Protein AF-A0A1F6URE2-F1 (afdb_monomer_lite)

pLDDT: mean 79.26, std 8.14, range [51.41, 93.94]

InterPro domains:
  IPR019099 Uncharacteris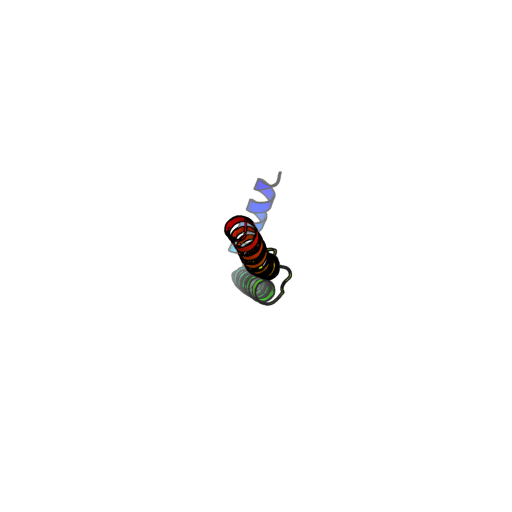ed protein family PGPGW, transmembrane [PF09656] (23-57)

Foldseek 3Di:
DVVVVVVVVVVVCVVDVVSVVVVVVVVVVVVVCCVVDCPPCVVVCVVVVVVVVVVVVVVVVVVVVVVVVVVVD

Radius of gyration: 26.56 Å; chains: 1; bounding box: 42×68×42 Å

Organism: NCBI:txid1801732

Structure (mmCIF, N/CA/C/O backbone):
data_AF-A0A1F6URE2-F1
#
_entry.id   AF-A0A1F6URE2-F1
#
loop_
_atom_site.group_PDB
_atom_site.id
_atom_site.type_symbol
_atom_site.label_atom_id
_atom_site.label_alt_id
_atom_site.label_comp_id
_atom_site.label_asym_id
_atom_site.label_entity_id
_atom_site.label_seq_id
_atom_site.pdbx_PDB_ins_code
_atom_site.Cartn_x
_atom_site.Cartn_y
_atom_site.Cartn_z
_atom_site.occupancy
_atom_site.B_iso_or_equiv
_atom_site.auth_seq_id
_atom_site.auth_comp_id
_atom_site.auth_asym_id
_atom_site.auth_atom_id
_atom_site.pdbx_PDB_model_num
ATOM 1 N N . MET A 1 1 ? 0.405 28.308 4.263 1.00 68.38 1 MET A N 1
ATOM 2 C CA . MET A 1 1 ? 0.622 28.348 2.796 1.00 68.38 1 MET A CA 1
ATOM 3 C C . MET A 1 1 ? -0.127 27.225 2.074 1.00 68.38 1 MET A C 1
ATOM 5 O O . MET A 1 1 ? -0.913 27.520 1.186 1.00 68.38 1 MET A O 1
ATOM 9 N N . PHE A 1 2 ? 0.025 25.964 2.496 1.00 76.94 2 PHE A N 1
ATOM 10 C CA . PHE A 1 2 ? -0.627 24.802 1.864 1.00 76.94 2 PHE A CA 1
ATOM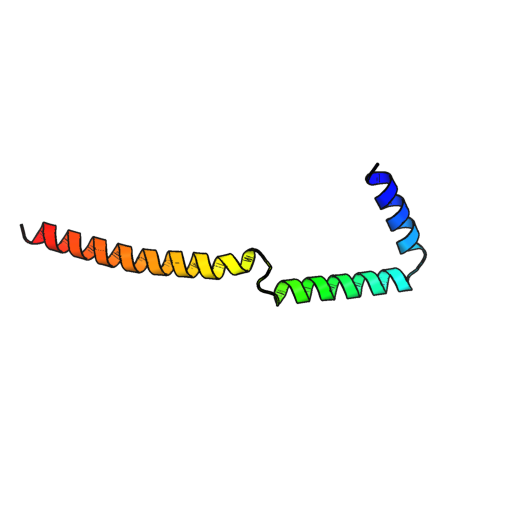 11 C C . PHE A 1 2 ? -2.170 24.811 1.910 1.00 76.94 2 PHE A C 1
ATOM 13 O O . PHE A 1 2 ? -2.837 24.442 0.949 1.00 76.94 2 PHE A O 1
ATOM 20 N N . THR A 1 3 ? -2.760 25.302 2.999 1.00 85.69 3 THR A N 1
ATOM 21 C CA . THR A 1 3 ? -4.220 25.355 3.193 1.00 85.69 3 THR A CA 1
ATOM 22 C C . THR A 1 3 ? -4.940 26.253 2.184 1.00 85.69 3 THR A C 1
ATOM 24 O O . THR A 1 3 ? -6.015 25.902 1.702 1.00 85.69 3 THR A O 1
ATOM 27 N N . ASN A 1 4 ? -4.333 27.380 1.808 1.00 83.75 4 ASN A N 1
ATOM 28 C CA . ASN A 1 4 ? -4.898 28.302 0.820 1.00 83.75 4 ASN A CA 1
ATOM 29 C C . ASN A 1 4 ? -4.886 27.687 -0.585 1.00 83.75 4 ASN A C 1
ATOM 31 O O . ASN A 1 4 ? -5.839 27.855 -1.341 1.00 83.75 4 ASN A O 1
ATOM 35 N N . LEU A 1 5 ? -3.848 26.908 -0.900 1.00 81.81 5 LEU A N 1
ATOM 36 C CA . LEU A 1 5 ? -3.729 26.191 -2.166 1.00 81.81 5 LEU A CA 1
ATOM 37 C C . LEU A 1 5 ? -4.816 25.114 -2.309 1.00 81.81 5 LEU A C 1
ATOM 39 O O . LEU A 1 5 ? -5.486 25.049 -3.337 1.00 81.81 5 LEU A O 1
ATOM 43 N N . LEU A 1 6 ? -5.061 24.329 -1.253 1.00 85.25 6 LEU A N 1
ATOM 44 C CA . LEU A 1 6 ? -6.153 23.347 -1.235 1.00 85.25 6 LEU A CA 1
ATOM 45 C C . LEU A 1 6 ? -7.525 24.003 -1.436 1.00 85.25 6 LEU A C 1
ATOM 47 O O . LEU A 1 6 ? -8.389 23.438 -2.108 1.00 85.25 6 LEU A O 1
ATOM 51 N N . LYS A 1 7 ? -7.724 25.203 -0.880 1.00 84.56 7 LYS A N 1
ATOM 52 C CA . LYS A 1 7 ? -8.978 25.953 -0.999 1.00 84.56 7 LYS A CA 1
ATOM 53 C C . LYS A 1 7 ? -9.242 26.380 -2.447 1.00 84.56 7 LYS A C 1
ATOM 55 O O . LYS A 1 7 ? -10.330 26.128 -2.955 1.00 84.56 7 LYS A O 1
ATOM 60 N N . ILE A 1 8 ? -8.222 26.910 -3.128 1.00 85.25 8 ILE A N 1
ATOM 61 C CA . ILE A 1 8 ? -8.284 27.298 -4.549 1.00 85.25 8 ILE A CA 1
ATOM 62 C C . ILE A 1 8 ? -8.604 26.085 -5.431 1.00 85.25 8 ILE A C 1
ATOM 64 O O . ILE A 1 8 ? -9.494 26.147 -6.278 1.00 85.25 8 ILE A O 1
ATOM 68 N N . ILE A 1 9 ? -7.924 24.958 -5.199 1.00 84.12 9 ILE A N 1
ATOM 69 C CA . ILE A 1 9 ? -8.156 23.715 -5.950 1.00 84.12 9 ILE A CA 1
ATOM 70 C C . ILE A 1 9 ? -9.596 23.228 -5.753 1.00 84.12 9 ILE A C 1
ATOM 72 O O . ILE A 1 9 ? -10.273 22.874 -6.721 1.00 84.12 9 ILE A O 1
ATOM 76 N N . LYS A 1 10 ? -10.087 23.232 -4.509 1.00 81.00 10 LYS A N 1
ATOM 77 C CA . LYS A 1 10 ? -11.447 22.792 -4.178 1.00 81.00 10 LYS A CA 1
ATOM 78 C C . LYS A 1 10 ? -12.506 23.653 -4.867 1.00 81.00 10 LYS A C 1
ATOM 80 O O . LYS A 1 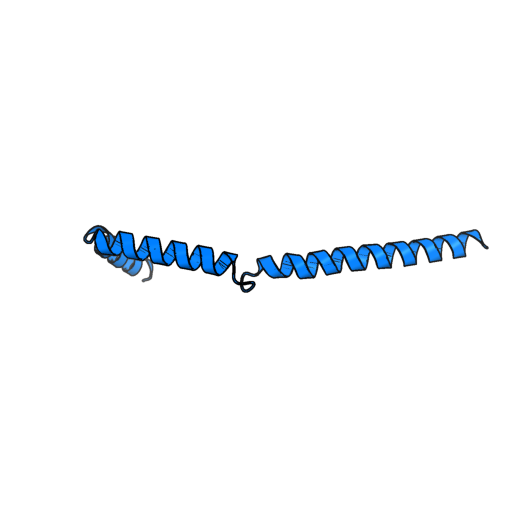10 ? -13.461 23.106 -5.416 1.00 81.00 10 LYS A O 1
ATOM 85 N N . GLU A 1 11 ? -12.324 24.969 -4.863 1.00 81.44 11 GLU A N 1
ATOM 86 C CA . GLU A 1 11 ? -13.230 25.927 -5.504 1.00 81.44 11 GLU A CA 1
ATOM 87 C C . GLU A 1 11 ? -13.252 25.757 -7.031 1.00 81.44 11 GLU A C 1
ATOM 89 O O . GLU A 1 11 ? -14.316 25.716 -7.654 1.00 81.44 11 GLU A O 1
ATOM 94 N N . TYR A 1 12 ? -12.081 25.533 -7.629 1.00 77.94 12 TYR A N 1
ATOM 95 C CA . TYR A 1 12 ? -11.935 25.319 -9.067 1.00 77.94 12 TYR A CA 1
ATOM 96 C C . TYR A 1 12 ? -12.542 23.987 -9.543 1.00 77.94 12 TYR A C 1
ATOM 98 O O . TYR A 1 12 ? -13.232 23.940 -10.564 1.00 77.94 12 TYR A O 1
ATOM 106 N N . ILE A 1 13 ? -12.336 22.899 -8.789 1.00 76.25 13 ILE A N 1
ATOM 107 C CA . ILE A 1 13 ? -12.908 21.574 -9.094 1.00 76.25 13 ILE A CA 1
ATOM 108 C C . ILE A 1 13 ? -14.435 21.581 -8.936 1.00 76.25 13 ILE A C 1
ATOM 110 O O . ILE A 1 13 ? -15.133 20.917 -9.707 1.00 76.25 13 ILE A O 1
ATOM 114 N N . HIS A 1 14 ? -14.970 22.325 -7.963 1.00 74.88 14 HIS A N 1
ATOM 115 C CA . HIS A 1 14 ? -16.413 22.400 -7.724 1.00 74.88 14 HIS A CA 1
ATOM 116 C C . HIS A 1 14 ? -17.166 23.054 -8.892 1.00 74.88 14 HIS A C 1
ATOM 118 O O . HIS A 1 14 ? -18.238 22.589 -9.270 1.00 74.88 14 HIS A O 1
ATOM 124 N N . ASN A 1 15 ? -16.572 24.070 -9.521 1.00 76.31 15 ASN A N 1
ATOM 125 C CA . ASN A 1 15 ? -17.216 24.854 -10.577 1.00 76.31 15 ASN A CA 1
ATOM 126 C C . ASN A 1 15 ? -17.211 24.168 -11.968 1.00 76.31 15 ASN A C 1
ATOM 128 O O . ASN A 1 15 ? -17.773 24.677 -12.937 1.00 76.31 15 ASN A O 1
ATOM 132 N N . ARG A 1 16 ? -16.556 23.004 -12.115 1.00 77.06 16 ARG A N 1
ATOM 133 C CA . ARG A 1 16 ? -16.409 22.294 -13.401 1.00 77.06 16 ARG A CA 1
ATOM 134 C C . ARG A 1 16 ? -16.712 20.793 -13.238 1.00 77.06 16 ARG A C 1
ATOM 136 O O . ARG A 1 16 ? -15.794 20.000 -13.012 1.00 77.06 16 ARG A O 1
ATOM 143 N N . PRO A 1 17 ? -17.962 20.336 -13.455 1.00 76.12 17 PRO A N 1
ATOM 144 C CA . PRO A 1 17 ? -18.341 18.930 -13.254 1.00 76.12 17 PRO A CA 1
ATOM 145 C C . PRO A 1 17 ? -17.563 17.943 -14.147 1.00 76.12 17 PRO A C 1
ATOM 147 O O . PRO A 1 17 ? -17.305 16.808 -13.744 1.00 76.12 17 PRO A O 1
ATOM 150 N N . LYS A 1 18 ? -17.112 18.382 -15.332 1.00 80.00 18 LYS A N 1
ATOM 151 C CA . LYS A 1 18 ? -16.251 17.590 -16.232 1.00 80.00 18 LYS A CA 1
ATOM 152 C C . LYS A 1 18 ? -14.872 17.299 -15.622 1.00 80.00 18 LYS A C 1
ATOM 154 O O . LYS A 1 18 ? -14.365 16.191 -15.767 1.00 80.00 18 LYS A O 1
ATOM 159 N N . VAL A 1 19 ? -14.299 18.264 -14.897 1.00 82.31 19 VAL A N 1
ATOM 160 C CA . VAL A 1 19 ? -12.989 18.130 -14.236 1.00 82.31 19 VAL A CA 1
ATOM 161 C C . VAL A 1 19 ? -13.093 17.160 -13.064 1.00 82.31 19 VAL A C 1
ATOM 163 O O . VAL A 1 19 ? -12.267 16.261 -12.947 1.00 82.31 19 VAL A O 1
ATOM 166 N N . LYS A 1 20 ? -14.163 17.251 -12.261 1.00 81.81 20 LYS A N 1
ATOM 167 C CA . LYS A 1 20 ? -14.435 16.300 -11.169 1.00 81.81 20 LYS A CA 1
ATOM 168 C C . LYS A 1 20 ? -14.494 14.851 -11.668 1.00 81.81 20 LYS A C 1
ATOM 170 O O . LYS A 1 20 ? -13.921 13.962 -11.041 1.00 81.81 20 LYS A O 1
ATOM 175 N N . LYS A 1 21 ? -15.156 14.618 -12.807 1.00 86.12 21 LYS A N 1
ATOM 176 C CA . LYS A 1 21 ? -15.250 13.283 -13.416 1.00 86.12 21 LYS A CA 1
ATOM 177 C C . LYS A 1 21 ? -13.887 12.787 -13.912 1.00 86.12 21 LYS A C 1
ATOM 179 O O . LYS A 1 21 ? -13.536 11.646 -13.634 1.00 86.12 21 LYS A O 1
ATOM 184 N N . GLY A 1 22 ? -13.103 13.647 -14.568 1.00 90.62 22 GLY A N 1
ATOM 185 C CA . GLY A 1 22 ? -11.740 13.321 -15.007 1.00 90.62 22 GLY A CA 1
ATOM 186 C C . GLY A 1 22 ? -10.811 12.957 -13.847 1.00 90.62 22 GLY A C 1
ATOM 187 O O . GLY A 1 22 ? -10.177 11.908 -13.880 1.00 90.62 22 GLY A O 1
ATOM 188 N N . VAL A 1 23 ? -10.802 13.765 -12.782 1.00 88.94 23 VAL A N 1
ATOM 189 C CA . VAL A 1 23 ? -10.010 13.502 -11.566 1.00 88.94 23 VAL A CA 1
ATOM 190 C C . VAL A 1 23 ? -10.403 12.170 -10.927 1.00 88.94 23 VAL A C 1
ATOM 192 O O . VAL A 1 23 ? -9.525 11.401 -10.552 1.00 88.94 23 VAL A O 1
ATOM 195 N N . GLY A 1 24 ? -11.702 11.859 -10.852 1.00 88.62 24 GLY A N 1
ATOM 196 C CA . GLY A 1 24 ? -12.174 10.575 -10.327 1.00 88.62 24 GLY A CA 1
ATOM 197 C C . GLY A 1 24 ? -11.677 9.375 -11.138 1.00 88.62 24 GLY A C 1
ATOM 198 O O . GLY A 1 24 ? -11.203 8.403 -10.560 1.00 88.62 24 GLY A O 1
ATOM 199 N N . ILE A 1 25 ? -11.722 9.459 -12.470 1.00 93.94 25 ILE A N 1
ATOM 200 C CA . ILE A 1 25 ? -11.226 8.398 -13.362 1.00 93.94 25 ILE A CA 1
ATOM 201 C C . ILE A 1 25 ? -9.717 8.205 -13.185 1.00 93.94 25 ILE A C 1
ATOM 203 O O . ILE A 1 25 ? -9.260 7.078 -13.027 1.00 93.94 25 ILE A O 1
ATOM 207 N N . ILE A 1 26 ? -8.950 9.298 -13.158 1.00 91.62 26 ILE A N 1
ATOM 208 C CA . ILE A 1 26 ? -7.496 9.259 -12.954 1.00 91.62 26 ILE A CA 1
ATOM 209 C C . ILE A 1 26 ? -7.164 8.626 -11.597 1.00 91.62 26 ILE A C 1
ATOM 211 O O . ILE A 1 26 ? -6.273 7.787 -11.514 1.00 91.62 26 ILE A O 1
ATOM 215 N N . LEU A 1 27 ? -7.912 8.967 -10.545 1.00 89.62 27 LEU A N 1
ATOM 216 C CA . LEU A 1 27 ? -7.706 8.419 -9.205 1.00 89.62 27 LEU A CA 1
ATOM 217 C C . LEU A 1 27 ? -8.008 6.913 -9.137 1.00 89.62 27 LEU A C 1
ATOM 219 O O . LEU A 1 27 ? -7.260 6.169 -8.507 1.00 89.62 27 LEU A O 1
ATOM 223 N N . ILE A 1 28 ? -9.060 6.456 -9.825 1.00 92.00 28 ILE A N 1
ATOM 224 C CA . ILE A 1 28 ? -9.387 5.027 -9.953 1.00 92.00 28 ILE A CA 1
ATOM 225 C C . ILE A 1 28 ? -8.288 4.292 -10.726 1.00 92.00 28 ILE A C 1
ATOM 227 O O . ILE A 1 28 ? -7.848 3.232 -10.288 1.00 92.00 28 ILE A O 1
ATOM 231 N N . LEU A 1 29 ? -7.810 4.854 -11.840 1.00 92.25 29 LEU A N 1
ATOM 232 C CA . LEU A 1 29 ? -6.729 4.261 -12.632 1.00 92.25 29 LEU A CA 1
ATOM 233 C C . LEU A 1 29 ? -5.425 4.167 -11.839 1.00 92.25 29 LEU A C 1
ATOM 235 O O . LEU A 1 29 ? -4.766 3.136 -11.899 1.00 92.25 29 LEU A O 1
ATOM 239 N N . ILE A 1 30 ? -5.078 5.195 -11.061 1.00 88.12 30 ILE A N 1
ATOM 240 C CA . ILE A 1 30 ? -3.920 5.165 -10.158 1.00 88.12 30 ILE A CA 1
ATOM 241 C C . ILE A 1 30 ? -4.111 4.096 -9.078 1.00 88.12 30 ILE A C 1
ATOM 243 O O . ILE A 1 30 ? -3.185 3.335 -8.814 1.00 88.12 30 ILE A O 1
ATOM 247 N N . GLY A 1 31 ? -5.303 3.997 -8.481 1.00 82.62 31 GLY A N 1
ATOM 248 C CA . GLY A 1 31 ? -5.611 2.973 -7.478 1.00 82.62 31 GLY A CA 1
ATOM 249 C C . GLY A 1 31 ? -5.513 1.547 -8.029 1.00 82.62 31 GLY A C 1
ATOM 250 O O . GLY A 1 31 ? -4.935 0.674 -7.387 1.00 82.62 31 GLY A O 1
ATOM 251 N N . LEU A 1 32 ? -6.012 1.316 -9.246 1.00 86.56 32 LEU A N 1
ATOM 252 C CA . LEU A 1 32 ? -5.896 0.030 -9.940 1.00 86.56 32 LEU A CA 1
ATOM 253 C C . LEU A 1 32 ? -4.453 -0.266 -10.357 1.00 86.56 32 LEU A C 1
ATOM 255 O O . LEU A 1 32 ? -3.967 -1.375 -10.145 1.00 86.56 32 LEU A O 1
ATOM 259 N N . ALA A 1 33 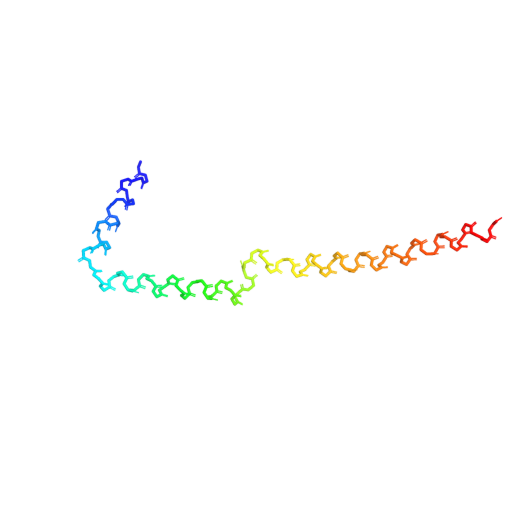? -3.740 0.723 -10.896 1.00 83.19 33 ALA A N 1
ATOM 260 C CA . ALA A 1 33 ? -2.331 0.585 -11.241 1.00 83.19 33 ALA A CA 1
ATOM 261 C C . ALA A 1 33 ? -1.490 0.263 -10.000 1.00 83.19 33 ALA A C 1
ATOM 263 O O . ALA A 1 33 ? -0.615 -0.590 -10.077 1.00 83.19 33 ALA A O 1
ATOM 264 N N . ALA A 1 34 ? -1.789 0.862 -8.845 1.00 77.50 34 ALA A N 1
ATOM 265 C CA . ALA A 1 34 ? -1.130 0.562 -7.575 1.00 77.50 34 ALA A CA 1
ATOM 266 C C . ALA A 1 34 ? -1.439 -0.851 -7.048 1.00 77.50 34 ALA A C 1
ATOM 268 O O . ALA A 1 34 ? -0.615 -1.432 -6.347 1.00 77.50 34 ALA A O 1
ATOM 269 N N . LEU A 1 35 ? -2.602 -1.418 -7.385 1.00 77.88 35 LEU A N 1
ATOM 270 C CA . LEU A 1 35 ? -2.954 -2.792 -7.020 1.00 77.88 35 LEU A CA 1
ATOM 271 C C . LEU A 1 35 ? -2.210 -3.823 -7.882 1.00 77.88 35 LEU A C 1
ATOM 273 O O . LEU A 1 35 ? -1.854 -4.894 -7.401 1.00 77.88 35 LEU A O 1
ATOM 277 N N . 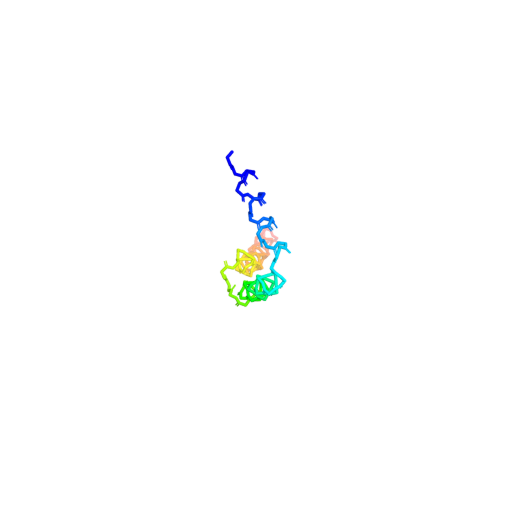ILE A 1 36 ? -1.991 -3.499 -9.158 1.00 77.25 36 ILE A N 1
ATOM 278 C CA . ILE A 1 36 ? -1.395 -4.406 -10.148 1.00 77.25 36 ILE A CA 1
ATOM 279 C C . ILE A 1 36 ? 0.132 -4.273 -10.183 1.00 77.25 36 ILE A C 1
ATOM 281 O O . ILE A 1 36 ? 0.837 -5.239 -10.471 1.00 77.25 36 ILE A O 1
ATOM 285 N N . THR A 1 37 ? 0.669 -3.090 -9.887 1.00 73.56 37 THR A N 1
ATOM 286 C CA . THR A 1 37 ? 2.115 -2.895 -9.830 1.00 73.56 37 THR A CA 1
ATOM 287 C C . THR A 1 37 ? 2.644 -3.343 -8.464 1.00 73.56 37 THR A C 1
ATOM 289 O O . THR A 1 37 ? 2.211 -2.823 -7.435 1.00 73.56 37 THR A O 1
ATOM 292 N N . PRO A 1 38 ? 3.648 -4.239 -8.411 1.00 65.50 38 PRO A N 1
ATOM 293 C CA . PRO A 1 38 ? 4.292 -4.655 -7.160 1.00 65.50 38 PRO A CA 1
ATOM 294 C C . PRO A 1 38 ? 5.123 -3.529 -6.505 1.00 65.50 38 PRO A C 1
ATOM 296 O O . PRO A 1 38 ? 5.915 -3.778 -5.603 1.00 65.50 38 PRO A O 1
ATOM 299 N N . PHE A 1 39 ? 4.944 -2.279 -6.948 1.00 59.81 39 PHE A N 1
ATOM 300 C CA . PHE A 1 39 ? 5.561 -1.072 -6.401 1.00 59.81 39 PHE A CA 1
ATOM 301 C C . PHE A 1 39 ? 4.847 -0.534 -5.155 1.00 59.81 39 PHE A C 1
ATOM 303 O O . PHE A 1 39 ? 5.239 0.498 -4.612 1.00 59.81 39 PHE A O 1
ATOM 310 N N . THR A 1 40 ? 3.808 -1.216 -4.673 1.00 64.94 40 THR A N 1
ATOM 311 C CA . THR A 1 40 ? 3.288 -0.967 -3.332 1.00 64.94 40 THR A CA 1
ATOM 312 C C . THR A 1 40 ? 4.143 -1.721 -2.308 1.00 64.94 40 THR A C 1
ATOM 314 O O . THR A 1 40 ? 4.416 -2.909 -2.491 1.00 64.94 40 THR A O 1
ATOM 317 N N . PRO A 1 41 ? 4.538 -1.091 -1.184 1.00 62.31 41 PRO A N 1
ATOM 318 C CA . PRO A 1 41 ? 5.323 -1.748 -0.129 1.00 62.31 41 PRO A CA 1
ATOM 319 C C . PRO A 1 41 ? 4.627 -2.992 0.458 1.00 62.31 41 PRO A C 1
ATOM 321 O O . PRO A 1 41 ? 5.264 -3.797 1.131 1.00 62.31 41 PRO A O 1
ATOM 324 N N . GLY A 1 42 ? 3.338 -3.197 0.158 1.00 64.00 42 GLY A N 1
ATOM 325 C CA . GLY A 1 42 ? 2.608 -4.427 0.449 1.00 64.00 42 GLY A CA 1
ATOM 326 C C . GLY A 1 42 ? 3.118 -5.657 -0.310 1.00 64.00 42 GLY A C 1
ATOM 327 O O . GLY A 1 42 ? 3.036 -6.752 0.230 1.00 64.00 42 GLY A O 1
ATOM 328 N N . SER A 1 43 ? 3.724 -5.523 -1.496 1.00 69.25 43 SER A N 1
ATOM 329 C CA . SER A 1 43 ? 4.294 -6.674 -2.218 1.00 69.25 43 SER A CA 1
ATOM 330 C C . SER A 1 43 ? 5.551 -7.239 -1.540 1.00 69.25 43 SER A C 1
ATOM 332 O O . SER A 1 43 ? 5.899 -8.400 -1.757 1.00 69.25 43 SER A O 1
ATOM 334 N N . TRP A 1 44 ? 6.200 -6.468 -0.657 1.00 72.62 44 TRP A N 1
ATOM 335 C CA . TRP A 1 44 ? 7.259 -6.976 0.220 1.00 72.62 44 TRP A CA 1
ATOM 336 C C . TRP A 1 44 ? 6.700 -7.984 1.234 1.00 72.62 44 TRP A C 1
ATOM 338 O O . TRP A 1 44 ? 7.394 -8.924 1.604 1.00 72.62 44 TRP A O 1
ATOM 348 N N . LEU A 1 45 ? 5.422 -7.901 1.624 1.00 76.44 45 LEU A N 1
ATOM 349 C CA . LEU A 1 45 ? 4.825 -8.901 2.522 1.00 76.44 45 LEU A CA 1
ATOM 350 C C . LEU A 1 45 ? 4.893 -10.317 1.948 1.00 76.44 45 LEU A C 1
ATOM 352 O O . LEU A 1 45 ? 4.999 -11.263 2.720 1.00 76.44 45 LEU A O 1
ATOM 356 N N . VAL A 1 46 ? 4.885 -10.478 0.622 1.00 80.50 46 VAL A N 1
ATOM 357 C CA . VAL A 1 46 ? 5.092 -11.788 -0.009 1.00 80.50 46 VAL A CA 1
ATOM 358 C C . VAL A 1 46 ? 6.522 -12.273 0.231 1.00 80.50 46 VAL A C 1
ATOM 360 O O . VAL A 1 46 ? 6.706 -13.401 0.676 1.00 80.50 46 VAL A O 1
ATOM 363 N N . PHE A 1 47 ? 7.527 -11.418 0.024 1.00 81.00 47 PHE A N 1
ATOM 364 C CA . PHE A 1 47 ? 8.932 -11.752 0.282 1.00 81.00 47 PHE A CA 1
ATOM 365 C C . PHE A 1 47 ? 9.199 -12.041 1.766 1.00 81.00 47 PHE A C 1
ATOM 367 O O . PHE A 1 47 ? 9.751 -13.087 2.088 1.00 81.00 47 PHE A O 1
ATOM 374 N N . ILE A 1 48 ? 8.729 -11.178 2.671 1.00 83.44 48 ILE A N 1
ATOM 375 C CA . ILE A 1 48 ? 8.845 -11.361 4.128 1.00 83.44 48 ILE A CA 1
ATOM 376 C C . ILE A 1 48 ? 8.054 -12.582 4.602 1.00 83.44 48 ILE A C 1
ATOM 378 O O . ILE A 1 48 ? 8.508 -13.311 5.479 1.00 83.44 48 ILE A O 1
ATOM 382 N N . GLY A 1 49 ? 6.877 -12.836 4.030 1.00 83.88 49 GLY A N 1
ATOM 383 C CA . GLY A 1 49 ? 6.060 -14.005 4.342 1.00 83.88 49 GLY A CA 1
ATOM 384 C C . GLY A 1 49 ? 6.739 -15.310 3.931 1.00 83.88 49 GLY A C 1
ATOM 385 O O . GLY A 1 49 ? 6.789 -16.250 4.726 1.00 83.88 49 GLY A O 1
ATOM 386 N N . LEU A 1 50 ? 7.317 -15.358 2.728 1.00 86.81 50 LEU A N 1
ATOM 387 C CA . LEU A 1 50 ? 8.122 -16.489 2.258 1.00 86.81 50 LEU A CA 1
ATOM 388 C C . LEU A 1 50 ? 9.403 -16.669 3.080 1.00 86.81 50 LEU A C 1
ATOM 390 O O . LEU A 1 50 ? 9.753 -17.802 3.407 1.00 86.81 50 LEU A O 1
ATOM 394 N N . GLU A 1 51 ? 10.069 -15.582 3.466 1.00 84.56 51 GLU A N 1
ATOM 395 C CA . GLU A 1 51 ? 11.258 -15.617 4.320 1.00 84.56 51 GLU A CA 1
ATOM 396 C C . GLU A 1 51 ? 10.924 -16.123 5.733 1.00 84.56 51 GLU A C 1
ATOM 398 O O . GLU A 1 51 ? 11.606 -17.005 6.251 1.00 84.56 51 GLU A O 1
ATOM 403 N N . LEU A 1 52 ? 9.818 -15.672 6.333 1.00 87.69 52 LEU A N 1
ATOM 404 C CA . LEU A 1 52 ? 9.329 -16.160 7.629 1.00 87.69 52 LEU A CA 1
ATOM 405 C C . LEU A 1 52 ? 8.924 -17.640 7.588 1.00 87.69 52 LEU A C 1
ATOM 407 O O . LEU A 1 52 ? 9.219 -18.383 8.529 1.00 87.69 52 LEU A O 1
ATOM 411 N N . LEU A 1 53 ? 8.256 -18.084 6.519 1.00 85.31 53 LEU A N 1
ATOM 412 C CA . LEU A 1 53 ? 7.916 -19.496 6.322 1.00 85.31 53 LEU A CA 1
ATOM 413 C C . LEU A 1 53 ? 9.184 -20.342 6.152 1.00 85.31 53 LEU A C 1
ATOM 415 O O . LEU A 1 53 ? 9.339 -21.341 6.858 1.00 85.31 53 LEU A O 1
ATOM 419 N N . GLY A 1 54 ? 10.115 -19.909 5.298 1.00 83.75 54 GLY A N 1
ATOM 420 C CA . GLY A 1 54 ? 11.406 -20.564 5.080 1.00 83.75 54 GLY A CA 1
ATOM 421 C C . GLY A 1 54 ? 12.240 -20.671 6.359 1.00 83.75 54 GLY A C 1
ATOM 422 O O . GLY A 1 54 ? 12.713 -21.757 6.701 1.00 83.75 54 GLY A O 1
ATOM 423 N N . LEU A 1 55 ? 12.348 -19.581 7.124 1.00 82.75 55 LEU A N 1
ATOM 424 C CA . LEU A 1 55 ? 13.055 -19.552 8.406 1.00 82.75 55 LEU A CA 1
ATOM 425 C C . LEU A 1 55 ? 12.403 -20.465 9.445 1.00 82.75 55 LEU A C 1
ATOM 427 O O . LEU A 1 55 ? 13.121 -21.176 10.147 1.00 82.75 55 LEU A O 1
ATOM 431 N N . ARG A 1 56 ? 11.065 -20.511 9.547 1.00 80.19 56 ARG A N 1
ATOM 432 C CA . ARG A 1 56 ? 10.399 -21.450 10.468 1.00 80.19 56 ARG A CA 1
ATOM 433 C C . ARG A 1 56 ? 10.765 -22.895 10.156 1.00 80.19 56 ARG A C 1
ATOM 435 O O . ARG A 1 56 ? 11.091 -23.633 11.080 1.00 80.19 56 ARG A O 1
ATOM 442 N N . ILE A 1 57 ? 10.722 -23.294 8.889 1.00 81.25 57 ILE A N 1
ATOM 443 C CA . ILE A 1 57 ? 11.007 -24.675 8.475 1.00 81.25 57 ILE A CA 1
ATOM 444 C C . ILE A 1 57 ? 12.449 -25.044 8.853 1.00 81.25 57 ILE A C 1
ATOM 446 O O . ILE A 1 57 ? 12.684 -26.050 9.525 1.00 81.25 57 ILE A O 1
ATOM 450 N N . LEU A 1 58 ? 13.397 -24.160 8.537 1.00 80.06 58 LEU A N 1
ATOM 451 C CA . LEU A 1 58 ? 14.820 -24.353 8.819 1.00 80.06 58 LEU A CA 1
ATOM 452 C C . LEU A 1 58 ? 15.130 -24.380 10.329 1.00 80.06 58 LEU A C 1
ATOM 454 O O . LEU A 1 58 ? 15.953 -25.174 10.795 1.00 80.06 58 LEU A O 1
ATOM 458 N N . LEU A 1 59 ? 14.441 -23.550 11.119 1.00 80.56 59 LEU A N 1
ATOM 459 C CA . LEU A 1 59 ? 14.551 -23.530 12.580 1.00 80.56 59 LEU A CA 1
ATOM 460 C C . LEU A 1 59 ? 13.969 -24.798 13.224 1.00 80.56 59 LEU A C 1
ATOM 462 O O . LEU A 1 59 ? 14.584 -25.341 14.145 1.00 80.56 59 LEU A O 1
ATOM 466 N N . PHE A 1 60 ? 12.827 -25.302 12.744 1.00 78.56 60 PHE A N 1
ATOM 467 C CA . PHE A 1 60 ? 12.231 -26.550 13.237 1.00 78.56 60 PHE A CA 1
ATOM 468 C C . PHE A 1 60 ? 13.138 -27.760 12.985 1.00 78.56 60 PHE A C 1
ATOM 470 O O . PHE A 1 60 ? 13.322 -28.582 13.891 1.00 78.56 60 PHE A O 1
ATOM 477 N N . ASP A 1 61 ? 13.754 -27.851 11.804 1.00 77.94 61 ASP A N 1
ATOM 478 C CA . ASP A 1 61 ? 14.714 -28.917 11.501 1.00 77.94 61 ASP A CA 1
ATOM 479 C C . ASP A 1 61 ? 15.950 -28.846 12.402 1.00 77.94 61 ASP A C 1
ATOM 481 O O . ASP A 1 61 ? 16.378 -29.860 12.973 1.00 77.94 61 ASP A O 1
ATOM 485 N N . LYS A 1 62 ? 16.481 -27.638 12.627 1.00 78.25 62 LYS A N 1
ATOM 486 C CA . LYS A 1 62 ? 17.623 -27.445 13.525 1.00 78.25 62 LYS A CA 1
ATOM 487 C C . LYS A 1 62 ? 17.266 -27.847 14.958 1.00 78.25 62 LYS A C 1
ATOM 489 O O . LYS A 1 62 ? 17.991 -28.632 15.565 1.00 78.25 62 LYS A O 1
ATOM 494 N N . LEU A 1 63 ? 16.128 -27.412 15.496 1.00 80.19 63 LEU A N 1
ATOM 495 C CA . LEU A 1 63 ? 15.686 -27.783 16.849 1.00 80.19 63 LEU A CA 1
ATOM 496 C C . LEU A 1 63 ? 15.481 -29.299 17.011 1.00 80.19 63 LEU A C 1
ATOM 498 O O . LEU A 1 63 ? 15.885 -29.880 18.025 1.00 80.19 63 LEU A O 1
ATOM 502 N N . LYS A 1 64 ? 14.914 -29.969 16.001 1.00 75.69 64 LYS A N 1
ATOM 503 C CA . LYS A 1 64 ? 14.729 -31.429 16.000 1.00 75.69 64 LYS A CA 1
ATOM 504 C C . LYS A 1 64 ? 16.066 -32.176 16.039 1.00 75.69 64 LYS A C 1
ATOM 506 O O . LYS A 1 64 ? 16.180 -33.179 16.752 1.00 75.69 64 LYS A O 1
ATOM 511 N N . PHE A 1 65 ? 17.078 -31.682 15.326 1.00 76.44 65 PHE A N 1
ATOM 512 C CA . PHE A 1 65 ? 18.428 -32.246 15.357 1.00 76.44 65 PHE A CA 1
ATOM 513 C C . PHE A 1 65 ? 19.070 -32.131 16.748 1.00 76.44 65 PHE A C 1
ATOM 515 O O . PHE A 1 65 ? 19.580 -33.120 17.278 1.00 76.44 65 PHE A O 1
ATOM 522 N N . TRP A 1 66 ? 18.975 -30.962 17.388 1.00 76.44 66 TRP A N 1
ATOM 523 C CA . TRP A 1 66 ? 19.500 -30.750 18.743 1.00 76.44 66 TRP A CA 1
ATOM 524 C C . TRP A 1 66 ? 18.794 -31.622 19.788 1.00 76.44 66 TRP A C 1
ATOM 526 O O . TRP A 1 66 ? 19.457 -32.236 20.625 1.00 76.44 66 TRP A O 1
ATOM 536 N N . LYS A 1 67 ? 17.467 -31.776 19.691 1.00 77.75 67 LYS A N 1
ATOM 537 C CA . LYS A 1 67 ? 16.700 -32.664 20.581 1.00 77.75 67 LYS A CA 1
ATOM 538 C C . LYS A 1 67 ? 17.112 -34.134 20.435 1.00 77.75 67 LYS A C 1
ATOM 540 O O . LYS A 1 67 ? 17.199 -34.846 21.432 1.00 77.75 67 LYS A O 1
ATOM 545 N N . LYS A 1 68 ? 17.404 -34.597 19.212 1.00 75.12 68 LYS A N 1
ATOM 546 C CA . LYS A 1 68 ? 17.957 -35.945 18.982 1.00 75.12 68 LYS A CA 1
ATOM 547 C C . LYS A 1 68 ? 19.356 -36.107 19.576 1.00 75.12 68 LYS A C 1
ATOM 549 O O . LYS A 1 68 ? 19.644 -37.163 20.128 1.00 75.12 68 LYS A O 1
ATOM 554 N N . LYS A 1 69 ? 20.204 -35.078 19.478 1.00 76.88 69 LYS A N 1
ATOM 555 C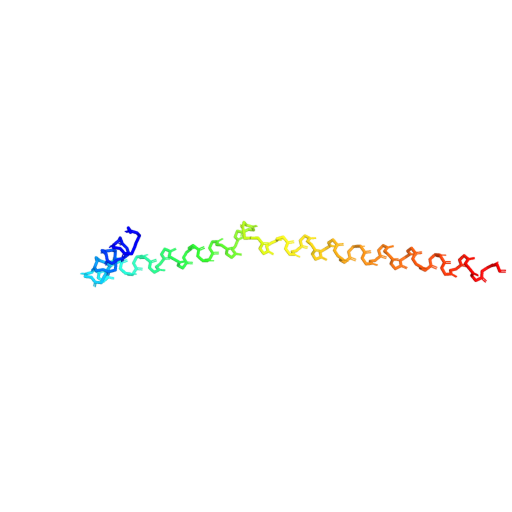 CA . LYS A 1 69 ? 21.568 -35.103 20.022 1.00 76.88 69 LYS A CA 1
ATOM 556 C C . LYS A 1 69 ? 21.575 -35.193 21.552 1.00 76.88 69 LYS A C 1
ATOM 558 O O . LYS A 1 69 ? 22.342 -35.974 22.095 1.00 76.88 69 LYS A O 1
ATOM 563 N N . LEU A 1 70 ? 20.680 -34.467 22.223 1.00 76.44 70 LEU A N 1
ATOM 564 C CA . LEU A 1 70 ? 20.547 -34.488 23.686 1.00 76.44 70 LEU A CA 1
ATOM 565 C C . LEU A 1 70 ? 19.899 -35.766 24.238 1.00 76.44 70 LEU A C 1
ATOM 567 O O . LEU A 1 70 ? 20.155 -36.111 25.378 1.00 76.44 70 LEU A O 1
ATOM 571 N N . LYS A 1 71 ? 19.077 -36.475 23.452 1.00 67.50 71 LYS A N 1
ATOM 572 C CA . LYS A 1 71 ? 18.454 -37.748 23.869 1.00 67.50 71 LYS A CA 1
ATOM 573 C C . LYS A 1 71 ? 19.368 -38.972 23.667 1.00 67.50 71 LYS A C 1
ATOM 575 O O . LYS A 1 71 ? 19.018 -40.066 24.091 1.00 67.50 71 LYS A O 1
ATOM 580 N N . LYS A 1 72 ? 20.486 -38.819 22.946 1.00 59.78 72 LYS A N 1
ATOM 581 C CA . LYS A 1 72 ? 21.444 -39.903 22.654 1.00 59.78 72 LYS A CA 1
ATOM 582 C C . LYS A 1 72 ? 22.654 -39.909 23.612 1.00 59.78 72 LYS A C 1
ATOM 584 O O . LYS A 1 72 ? 23.485 -40.802 23.499 1.00 59.78 72 LYS A O 1
ATOM 589 N N . ASN A 1 73 ? 22.731 -38.939 24.521 1.00 51.41 73 ASN A N 1
ATOM 590 C CA . ASN A 1 73 ? 23.654 -38.910 25.659 1.00 51.41 73 ASN A CA 1
ATOM 591 C C . ASN A 1 73 ? 22.880 -39.240 26.938 1.00 51.41 73 ASN A C 1
ATOM 593 O O . ASN A 1 73 ? 23.525 -39.712 27.892 1.00 51.41 73 ASN A O 1
#

Sequence (73 aa):
MFTNLLKIIKEYIHNRPKVKKGVGIILILIGLAALITPFTPGSWLVFIGLELLGLRILLFDKLKFWKKKLKKN

Secondary structure (DSSP, 8-state):
-HHHHHHHHHHHHHT-HHHHHHHHHHHHHHHHHHHHSTTSGGGHHHHHHHHHHHHHHHHHHHHHHHHHHHH--